Protein AF-A0A9E4ZP15-F1 (afdb_monomer_lite)

Foldseek 3Di:
DDDPPPPPLDQWDWDWDQDPVQKIKIKTAQPPHPDDLVQWDWFDPQQKIWIDRNPVGDTNDIGGDPAGFDRVDWDWDDDPRIIIIITGGDD

Radius of gyration: 14.5 Å; chains: 1; bounding box: 39×28×44 Å

Secondary structure (DSSP, 8-state):
---------PPPPEEEEE-TTSEEEEEEE-TTS---GGGEEEEE-SSEEEEEETTTTEEEEEEE-SS-EEEEEEEEEEETTEEEEEEEE--

Sequence (91 aa):
MPIIVENNDEDPDVDIFLKNDGTVAVYVDLRGRELKYDNIRARTDGNKLYLFDSTKNYVIKVISLPTKVDSNYISLNVKYGILIILLKKVN

Structure (mmCIF, N/CA/C/O backbone):
data_AF-A0A9E4ZP15-F1
#
_entry.id   AF-A0A9E4ZP15-F1
#
loop_
_atom_site.group_PDB
_atom_site.id
_atom_site.type_symbol
_atom_site.label_atom_id
_atom_site.label_alt_id
_atom_site.label_comp_id
_atom_site.label_asym_id
_atom_site.label_entity_id
_atom_site.label_seq_id
_atom_site.pdbx_PDB_ins_code
_atom_site.Cartn_x
_atom_site.Cartn_y
_atom_site.Cartn_z
_atom_site.occupancy
_atom_site.B_iso_or_equiv
_atom_site.auth_seq_id
_atom_site.auth_comp_id
_atom_site.auth_asym_id
_atom_site.auth_atom_id
_atom_site.pdbx_PDB_model_num
ATOM 1 N N . MET A 1 1 ? 21.770 21.669 -28.985 1.00 50.31 1 MET A N 1
ATOM 2 C CA . MET A 1 1 ? 21.651 21.213 -27.584 1.00 50.31 1 MET A CA 1
ATOM 3 C C . MET A 1 1 ? 20.391 20.371 -27.503 1.00 50.31 1 MET A C 1
ATOM 5 O O . MET A 1 1 ? 19.367 20.874 -27.953 1.00 50.31 1 MET A O 1
ATOM 9 N N . PRO A 1 2 ? 20.439 19.104 -27.066 1.00 50.03 2 PRO A N 1
ATOM 10 C CA . PRO A 1 2 ? 19.214 18.344 -26.866 1.00 50.03 2 PRO A CA 1
ATOM 11 C C . PRO A 1 2 ? 18.456 18.927 -25.670 1.00 50.03 2 PRO A C 1
ATOM 13 O O . PRO A 1 2 ? 19.052 19.229 -24.637 1.00 50.03 2 PRO A O 1
ATOM 16 N N . ILE A 1 3 ? 17.152 19.116 -25.841 1.00 53.53 3 ILE A N 1
ATOM 17 C CA . ILE A 1 3 ? 16.233 19.443 -24.754 1.00 53.53 3 ILE A CA 1
ATOM 18 C C . ILE A 1 3 ? 16.107 18.168 -23.921 1.00 53.53 3 ILE A C 1
ATOM 20 O O . ILE A 1 3 ? 15.599 17.160 -24.411 1.00 53.53 3 ILE A O 1
ATOM 24 N N . ILE A 1 4 ? 16.619 18.192 -22.692 1.00 55.91 4 ILE A N 1
ATOM 25 C CA . ILE A 1 4 ? 16.311 17.163 -21.702 1.00 55.91 4 ILE A CA 1
ATOM 26 C C . ILE A 1 4 ? 14.872 17.441 -21.278 1.00 55.91 4 ILE A C 1
ATOM 28 O O . ILE A 1 4 ? 14.602 18.414 -20.580 1.00 55.91 4 ILE A O 1
ATOM 32 N N . VAL A 1 5 ? 13.939 16.632 -21.773 1.00 51.88 5 VAL A N 1
ATOM 33 C CA . VAL A 1 5 ? 12.599 16.567 -21.195 1.00 51.88 5 VAL A CA 1
ATOM 34 C C . VAL A 1 5 ? 12.776 15.794 -19.895 1.00 51.88 5 VAL A C 1
ATOM 36 O O . VAL A 1 5 ? 12.888 14.570 -19.910 1.00 51.88 5 VAL A O 1
ATOM 39 N N . GLU A 1 6 ? 12.902 16.504 -18.774 1.00 46.12 6 GLU A N 1
ATOM 40 C CA . GLU A 1 6 ? 12.676 15.884 -17.474 1.00 46.12 6 GLU A CA 1
ATOM 41 C C . GLU A 1 6 ? 11.234 15.376 -17.504 1.00 46.12 6 GLU A C 1
ATOM 43 O O . GLU A 1 6 ? 10.289 16.164 -17.545 1.00 46.12 6 GLU A O 1
ATOM 48 N N . ASN A 1 7 ? 11.059 14.054 -17.584 1.00 49.47 7 ASN A N 1
ATOM 49 C CA . ASN A 1 7 ? 9.779 13.442 -17.267 1.00 49.47 7 ASN A CA 1
ATOM 50 C C . ASN A 1 7 ? 9.493 13.845 -15.821 1.00 49.47 7 ASN A C 1
ATOM 52 O O . ASN A 1 7 ? 10.063 13.268 -14.896 1.00 49.47 7 ASN A O 1
ATOM 56 N N . ASN A 1 8 ? 8.672 14.879 -15.640 1.00 49.16 8 ASN A N 1
ATOM 57 C CA . ASN A 1 8 ? 8.027 15.154 -14.371 1.00 49.16 8 ASN A CA 1
ATOM 58 C C . ASN A 1 8 ? 7.255 13.881 -14.036 1.00 49.16 8 ASN A C 1
ATOM 60 O O . ASN A 1 8 ? 6.206 13.622 -14.619 1.00 49.16 8 ASN A O 1
ATOM 64 N N . ASP A 1 9 ? 7.838 13.039 -13.186 1.00 64.81 9 ASP A N 1
ATOM 65 C CA . ASP A 1 9 ? 7.201 11.845 -12.648 1.00 64.81 9 ASP A CA 1
ATOM 66 C C . ASP A 1 9 ? 6.062 12.383 -11.771 1.00 64.81 9 ASP A C 1
ATOM 68 O O . ASP A 1 9 ? 6.265 12.702 -10.600 1.00 64.81 9 ASP A O 1
ATOM 72 N N . GLU A 1 10 ? 4.903 12.647 -12.390 1.00 72.00 10 GLU A N 1
ATOM 73 C CA . GLU A 1 10 ? 3.736 13.242 -11.734 1.00 72.00 10 GLU A CA 1
ATOM 74 C C . GLU A 1 10 ? 3.426 12.453 -10.465 1.00 72.00 10 GLU A C 1
ATOM 76 O O . GLU A 1 10 ? 3.721 11.271 -10.379 1.00 72.00 10 GLU A O 1
ATOM 81 N N . ASP A 1 11 ? 2.855 13.058 -9.440 1.00 86.44 11 ASP A N 1
ATOM 82 C CA . ASP A 1 11 ? 2.539 12.322 -8.217 1.00 86.44 11 ASP A CA 1
ATOM 83 C C . ASP A 1 11 ? 1.412 11.298 -8.507 1.00 86.44 11 ASP A C 1
ATOM 85 O O . ASP A 1 11 ? 0.400 11.700 -9.077 1.00 86.44 11 ASP A O 1
ATOM 89 N N . PRO A 1 12 ? 1.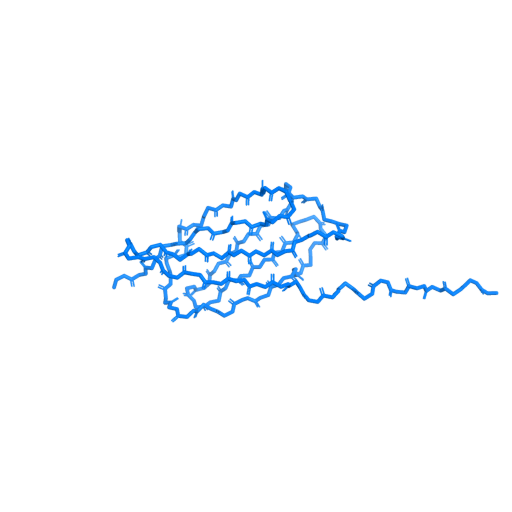540 9.984 -8.209 1.00 92.62 12 PRO A N 1
ATOM 90 C CA . PRO A 1 12 ? 0.522 9.018 -8.625 1.00 92.62 12 PRO A CA 1
ATOM 91 C C . PRO A 1 12 ? -0.827 9.263 -7.957 1.00 92.62 12 PRO A C 1
ATOM 93 O O . PRO A 1 12 ? -0.892 9.600 -6.766 1.00 92.62 12 PRO A O 1
ATOM 96 N N . ASP A 1 13 ? -1.886 9.023 -8.730 1.00 95.12 13 ASP A N 1
ATOM 97 C CA . ASP A 1 13 ? -3.266 9.048 -8.261 1.00 95.12 13 ASP A CA 1
ATOM 98 C C . ASP A 1 13 ? -3.521 7.910 -7.274 1.00 95.12 13 ASP A C 1
ATOM 100 O O . ASP A 1 13 ? -3.006 6.793 -7.421 1.00 95.12 13 ASP A O 1
ATOM 104 N N . VAL A 1 14 ? -4.313 8.213 -6.243 1.00 97.62 14 VAL A N 1
ATOM 105 C CA . VAL A 1 14 ? -4.590 7.300 -5.136 1.00 97.62 14 VAL A CA 1
ATOM 106 C C . VAL A 1 14 ? -6.066 7.317 -4.776 1.00 97.62 14 VAL A C 1
ATOM 108 O O . VAL A 1 14 ? -6.596 8.358 -4.396 1.00 97.62 14 VAL A O 1
ATOM 111 N N . ASP A 1 15 ? -6.672 6.132 -4.753 1.00 98.19 15 ASP A N 1
ATOM 112 C CA . ASP A 1 15 ? -7.996 5.909 -4.177 1.00 98.19 15 ASP A CA 1
ATOM 113 C C . ASP A 1 15 ? -7.895 5.068 -2.900 1.00 98.19 15 ASP A C 1
ATOM 115 O O . ASP A 1 15 ? -7.156 4.081 -2.840 1.00 98.19 15 ASP A O 1
ATOM 119 N N . ILE A 1 16 ? -8.666 5.431 -1.871 1.00 98.25 16 ILE A N 1
ATOM 120 C CA . ILE A 1 16 ? -8.701 4.721 -0.586 1.00 98.25 16 ILE A CA 1
ATOM 121 C C . ILE A 1 16 ? -10.138 4.326 -0.256 1.00 98.25 16 ILE A C 1
ATOM 123 O O . ILE A 1 16 ? -11.024 5.174 -0.169 1.00 98.25 16 ILE A O 1
ATOM 127 N N . PHE A 1 17 ? -10.352 3.041 0.016 1.00 98.12 17 PHE A N 1
ATOM 128 C CA . PHE A 1 17 ? -11.645 2.488 0.404 1.00 98.12 17 PHE A CA 1
ATOM 129 C C . PHE A 1 17 ? -11.540 1.792 1.759 1.00 98.12 17 PHE A C 1
ATOM 131 O O . PHE A 1 17 ? -10.744 0.868 1.934 1.00 98.12 17 PHE A O 1
ATOM 138 N N . LEU A 1 18 ? -12.383 2.193 2.712 1.00 96.88 18 LEU A N 1
ATOM 139 C CA . LEU A 1 18 ? -12.602 1.426 3.938 1.00 96.88 18 LEU A CA 1
ATOM 140 C C . LEU A 1 18 ? -13.746 0.445 3.702 1.00 96.88 18 LEU A C 1
ATOM 142 O O . LEU A 1 18 ? -14.852 0.844 3.339 1.00 96.88 18 LEU A O 1
ATOM 146 N N . LYS A 1 19 ? -13.483 -0.838 3.924 1.00 95.00 19 LYS A N 1
ATOM 147 C CA . LYS A 1 19 ? -14.483 -1.899 3.842 1.00 95.00 19 LYS A CA 1
ATOM 148 C C . LYS A 1 19 ? -15.085 -2.171 5.219 1.00 95.00 19 LYS A C 1
ATOM 150 O O . LYS A 1 19 ? -14.444 -1.973 6.251 1.00 95.00 19 LYS A O 1
ATOM 155 N N . ASN A 1 20 ? -16.311 -2.690 5.226 1.00 94.12 20 ASN A N 1
ATOM 156 C CA . ASN A 1 20 ? -17.046 -3.004 6.457 1.00 94.12 20 ASN A CA 1
ATOM 157 C C . ASN A 1 20 ? -16.380 -4.101 7.307 1.00 94.12 20 ASN A C 1
ATOM 159 O O . ASN A 1 20 ? -16.633 -4.181 8.503 1.00 94.12 20 ASN A O 1
ATOM 163 N N . ASP A 1 21 ? -15.522 -4.929 6.709 1.00 94.69 21 ASP A N 1
ATOM 164 C CA . ASP A 1 21 ? -14.764 -5.986 7.390 1.00 94.69 21 ASP A CA 1
ATOM 165 C C . ASP A 1 21 ? -13.489 -5.477 8.097 1.00 94.69 21 ASP A C 1
ATOM 167 O O . ASP A 1 21 ? -12.712 -6.269 8.630 1.00 94.69 21 ASP A O 1
ATOM 171 N N . GLY A 1 22 ? -13.259 -4.159 8.105 1.00 94.94 22 GLY A N 1
ATOM 172 C CA . GLY A 1 22 ? -12.067 -3.543 8.685 1.00 94.94 22 GLY A CA 1
ATOM 173 C C . GLY A 1 22 ? -10.860 -3.514 7.744 1.00 94.94 22 GLY A C 1
ATOM 174 O O . GLY A 1 22 ? -9.787 -3.070 8.152 1.00 94.94 22 GLY A O 1
ATOM 175 N N . THR A 1 23 ? -11.002 -3.944 6.490 1.00 97.38 23 THR A N 1
ATOM 176 C CA . THR A 1 23 ? -9.947 -3.805 5.480 1.00 97.38 23 THR A CA 1
ATOM 177 C C . THR A 1 23 ? -9.883 -2.368 4.970 1.00 97.38 23 THR A C 1
ATOM 179 O O . THR A 1 23 ? -10.903 -1.776 4.617 1.00 97.38 23 THR A O 1
ATOM 182 N N . VAL A 1 24 ? -8.675 -1.821 4.851 1.00 98.19 24 VAL A N 1
ATOM 183 C CA . VAL A 1 24 ? -8.415 -0.575 4.119 1.00 98.19 24 VAL A CA 1
ATOM 184 C C . VAL A 1 24 ? -7.718 -0.947 2.815 1.00 98.19 24 VAL A C 1
ATOM 186 O O . VAL A 1 24 ? -6.622 -1.502 2.834 1.00 98.19 24 VAL A O 1
ATOM 189 N N . ALA A 1 25 ? -8.372 -0.688 1.686 1.00 98.25 25 ALA A N 1
ATOM 190 C CA . ALA A 1 25 ? -7.826 -0.938 0.359 1.00 98.25 25 ALA A CA 1
ATOM 191 C C . ALA A 1 25 ? -7.349 0.378 -0.257 1.00 98.25 25 ALA A C 1
ATOM 193 O O . ALA A 1 25 ? -8.126 1.323 -0.371 1.00 98.25 25 ALA A O 1
ATOM 194 N N . VAL A 1 26 ? -6.081 0.426 -0.651 1.00 98.44 26 VAL A N 1
ATOM 195 C CA . VAL A 1 26 ? -5.460 1.565 -1.328 1.00 98.44 26 VAL A CA 1
ATOM 196 C C . VAL A 1 26 ? -5.106 1.138 -2.745 1.00 98.44 26 VAL A C 1
ATOM 198 O O . VAL A 1 26 ? -4.462 0.106 -2.939 1.00 98.44 26 VAL A O 1
ATOM 201 N N . TYR A 1 27 ? -5.529 1.923 -3.726 1.00 98.31 27 TYR A N 1
ATOM 202 C CA . TYR A 1 27 ? -5.237 1.718 -5.138 1.00 98.31 27 TYR A CA 1
ATOM 203 C C . TYR A 1 27 ? -4.353 2.863 -5.605 1.00 98.31 27 TYR A C 1
ATOM 205 O O . TYR A 1 27 ? -4.689 4.018 -5.372 1.00 98.31 27 TYR A O 1
ATOM 213 N N . VAL A 1 28 ? -3.223 2.541 -6.227 1.00 97.69 28 VAL A N 1
ATOM 214 C CA . VAL A 1 28 ? -2.260 3.527 -6.725 1.00 97.69 28 VAL A CA 1
ATOM 215 C C . VAL A 1 28 ? -2.046 3.292 -8.212 1.00 97.69 28 VAL A C 1
ATOM 217 O O . VAL A 1 28 ? -1.675 2.181 -8.608 1.00 97.69 28 VAL A O 1
ATOM 220 N N . ASP A 1 29 ? -2.269 4.318 -9.031 1.00 96.25 29 ASP A N 1
ATOM 221 C CA . ASP A 1 29 ? -2.016 4.230 -10.468 1.00 96.25 29 ASP A CA 1
ATOM 222 C C . ASP A 1 29 ?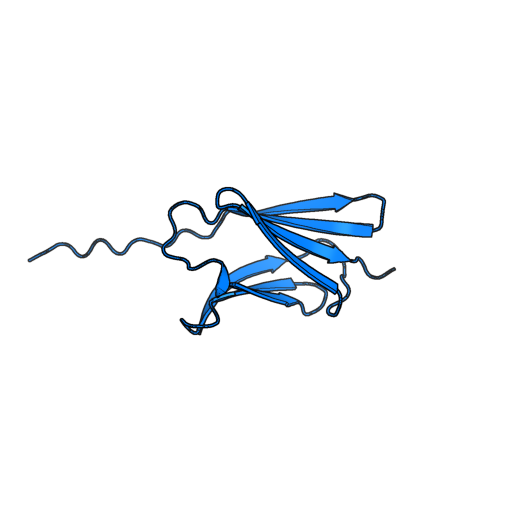 -0.529 4.431 -10.777 1.00 96.25 29 ASP A C 1
ATOM 224 O O . ASP A 1 29 ? 0.044 5.506 -10.581 1.00 96.25 29 ASP A O 1
ATOM 228 N N . LEU A 1 30 ? 0.112 3.367 -11.257 1.00 94.19 30 LEU A N 1
ATOM 229 C CA . LEU A 1 30 ? 1.526 3.358 -11.626 1.00 94.19 30 LEU A CA 1
ATOM 230 C C . LEU A 1 30 ? 1.732 3.207 -13.138 1.00 94.19 30 LEU A C 1
ATOM 232 O O . LEU A 1 30 ? 2.845 2.910 -13.582 1.00 94.19 30 LEU A O 1
ATOM 236 N N . ARG A 1 31 ? 0.676 3.356 -13.945 1.00 92.12 31 ARG A N 1
ATOM 237 C CA . ARG A 1 31 ? 0.779 3.280 -15.407 1.00 92.12 31 ARG A CA 1
ATOM 238 C C . ARG A 1 31 ? 1.625 4.435 -15.942 1.00 92.12 31 ARG A C 1
ATOM 240 O O . ARG A 1 31 ? 1.627 5.529 -15.395 1.00 92.12 31 ARG A O 1
ATOM 247 N N . GLY A 1 32 ? 2.372 4.167 -17.014 1.00 86.81 32 GLY A N 1
ATOM 248 C CA . GLY A 1 32 ? 3.254 5.156 -17.644 1.00 86.81 32 GLY A CA 1
ATOM 249 C C . GLY A 1 32 ? 4.566 5.430 -16.899 1.00 86.81 32 GLY A C 1
ATOM 250 O O . GLY A 1 32 ? 5.381 6.194 -17.403 1.00 86.81 32 GLY A O 1
ATOM 251 N N . ARG A 1 33 ? 4.806 4.791 -15.746 1.00 86.12 33 ARG A N 1
ATOM 252 C CA . ARG A 1 33 ? 6.022 4.989 -14.944 1.00 86.12 33 ARG A CA 1
ATOM 253 C C . ARG A 1 33 ? 7.084 3.940 -15.227 1.00 86.12 33 ARG A C 1
ATOM 255 O O . ARG A 1 33 ? 6.780 2.757 -15.384 1.00 86.12 33 ARG A O 1
ATOM 262 N N . GLU A 1 34 ? 8.350 4.346 -15.167 1.00 85.12 34 GLU A N 1
ATOM 263 C CA . GLU A 1 34 ? 9.508 3.447 -15.273 1.00 85.12 34 GLU A CA 1
ATOM 264 C C . GLU A 1 34 ? 9.821 2.733 -13.941 1.00 85.12 34 GLU A C 1
ATOM 266 O O . GLU A 1 34 ? 10.911 2.844 -13.360 1.00 85.12 34 GLU A O 1
ATOM 271 N N . LEU A 1 35 ? 8.833 1.982 -13.453 1.00 85.81 35 LEU A N 1
ATOM 272 C CA . LEU A 1 35 ? 8.879 1.211 -12.214 1.00 85.81 35 LEU A CA 1
ATOM 273 C C . LEU A 1 35 ? 8.923 -0.291 -12.496 1.00 85.81 35 LEU A C 1
ATOM 275 O O . LEU A 1 35 ? 8.175 -0.813 -13.320 1.00 85.81 35 LEU A O 1
ATOM 279 N N . LYS A 1 36 ? 9.760 -1.014 -11.747 1.00 90.94 36 LYS A N 1
ATOM 280 C CA . LYS A 1 36 ? 9.706 -2.480 -11.694 1.00 90.94 36 LYS A CA 1
ATOM 281 C C . LYS A 1 36 ? 8.845 -2.887 -10.508 1.00 90.94 36 LYS A C 1
ATOM 283 O O . LYS A 1 36 ? 9.255 -2.706 -9.365 1.00 90.94 36 LYS A O 1
ATOM 288 N N . TYR A 1 37 ? 7.668 -3.446 -10.771 1.00 90.56 37 TYR A N 1
ATOM 289 C CA . TYR A 1 37 ? 6.683 -3.757 -9.730 1.00 90.56 37 TYR A CA 1
ATOM 290 C C . TYR A 1 37 ? 7.219 -4.671 -8.620 1.00 90.56 37 TYR A C 1
ATOM 292 O O . TYR A 1 37 ? 6.921 -4.445 -7.450 1.00 90.56 37 TYR A O 1
ATOM 300 N N . ASP A 1 38 ? 8.097 -5.618 -8.953 1.00 92.56 38 ASP A N 1
ATOM 301 C CA . ASP A 1 38 ? 8.720 -6.525 -7.978 1.00 92.56 38 ASP A CA 1
ATOM 302 C C . ASP A 1 38 ? 9.646 -5.819 -6.974 1.00 92.56 38 ASP A C 1
ATOM 304 O O . ASP A 1 38 ? 9.947 -6.372 -5.912 1.00 92.56 38 ASP A O 1
ATOM 308 N N . ASN A 1 39 ? 10.076 -4.592 -7.276 1.00 93.81 39 ASN A N 1
ATOM 309 C CA . ASN A 1 39 ? 10.925 -3.769 -6.412 1.00 93.81 39 ASN A CA 1
ATOM 310 C C . ASN A 1 39 ? 10.115 -2.829 -5.517 1.00 93.81 39 ASN A C 1
ATOM 312 O O . ASN A 1 39 ? 10.673 -2.173 -4.637 1.00 93.81 39 ASN A O 1
ATOM 316 N N . ILE A 1 40 ? 8.803 -2.754 -5.727 1.00 94.69 40 ILE A N 1
ATOM 317 C CA . ILE A 1 40 ? 7.943 -1.882 -4.947 1.00 94.69 40 ILE A CA 1
ATOM 318 C C . ILE A 1 40 ? 7.737 -2.492 -3.566 1.00 94.69 40 ILE A C 1
ATOM 320 O O . ILE A 1 40 ? 7.423 -3.676 -3.401 1.00 94.69 40 ILE A O 1
ATOM 324 N N . ARG A 1 41 ? 7.925 -1.665 -2.546 1.00 95.62 41 ARG A N 1
ATOM 325 C CA . ARG A 1 41 ? 7.724 -2.023 -1.148 1.00 95.62 41 ARG A CA 1
ATOM 326 C C . ARG A 1 41 ? 6.852 -0.976 -0.485 1.00 95.62 41 ARG A C 1
ATOM 328 O O . ARG A 1 41 ? 6.897 0.201 -0.837 1.00 95.62 41 ARG A O 1
ATOM 335 N N . ALA A 1 42 ? 6.079 -1.423 0.497 1.00 96.75 42 ALA A N 1
ATOM 336 C CA . ALA A 1 42 ? 5.267 -0.547 1.318 1.00 96.75 42 ALA A CA 1
ATOM 337 C C . ALA A 1 42 ? 5.577 -0.748 2.801 1.00 96.75 42 ALA A C 1
ATOM 339 O O . ALA A 1 42 ? 5.867 -1.858 3.251 1.00 96.75 42 ALA A O 1
ATOM 340 N N . ARG A 1 43 ? 5.523 0.346 3.557 1.00 96.62 43 ARG A N 1
ATOM 341 C CA . ARG A 1 43 ? 5.617 0.374 5.022 1.00 96.62 43 ARG A CA 1
ATOM 342 C C . ARG A 1 43 ? 4.575 1.337 5.563 1.00 96.62 43 ARG A C 1
ATOM 344 O O . ARG A 1 43 ? 4.200 2.277 4.872 1.00 96.62 43 ARG A O 1
ATOM 351 N N . THR A 1 44 ? 4.134 1.148 6.798 1.00 97.12 44 THR A N 1
ATOM 352 C CA . THR A 1 44 ? 3.227 2.093 7.456 1.00 97.12 44 THR A CA 1
ATOM 353 C C . THR A 1 44 ? 3.636 2.326 8.902 1.00 97.12 44 THR A C 1
ATOM 355 O O . THR A 1 44 ? 4.143 1.419 9.558 1.00 97.12 44 THR A O 1
ATOM 358 N N . ASP A 1 45 ? 3.412 3.547 9.386 1.00 96.50 45 ASP A N 1
ATOM 359 C CA . ASP A 1 45 ? 3.499 3.909 10.809 1.00 96.50 45 ASP A CA 1
ATOM 360 C C .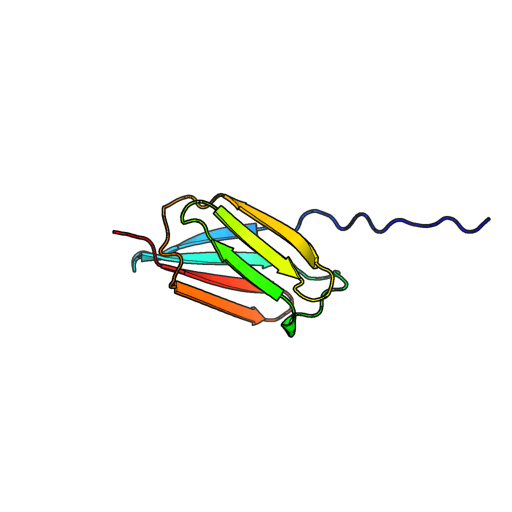 ASP A 1 45 ? 2.133 3.801 11.525 1.00 96.50 45 ASP A C 1
ATOM 362 O O . ASP A 1 45 ? 1.981 4.209 12.676 1.00 96.50 45 ASP A O 1
ATOM 366 N N . GLY A 1 46 ? 1.127 3.263 10.831 1.00 96.12 46 GLY A N 1
ATOM 367 C CA . GLY A 1 46 ? -0.255 3.156 11.280 1.00 96.12 46 GLY A CA 1
ATOM 368 C C . GLY A 1 46 ? -1.154 4.294 10.796 1.00 96.12 46 GLY A C 1
ATOM 369 O O . GLY A 1 46 ? -2.343 4.056 10.632 1.00 96.12 46 GLY A O 1
ATOM 370 N N . ASN A 1 47 ? -0.628 5.489 10.511 1.00 97.50 47 ASN A N 1
ATOM 371 C CA . ASN A 1 47 ? -1.418 6.633 10.022 1.00 97.50 47 ASN A CA 1
ATOM 372 C C . ASN A 1 47 ? -1.037 7.060 8.601 1.00 97.50 47 ASN A C 1
ATOM 374 O O . ASN A 1 47 ? -1.818 7.718 7.917 1.00 97.50 47 ASN A O 1
ATOM 378 N N . LYS A 1 48 ? 0.166 6.714 8.151 1.00 98.06 48 LYS A N 1
ATOM 379 C CA . LYS A 1 48 ? 0.665 6.973 6.804 1.00 98.06 48 LYS A CA 1
ATOM 380 C C . LYS A 1 48 ? 1.184 5.691 6.184 1.00 98.06 48 LYS A C 1
ATOM 382 O O . LYS A 1 48 ? 1.776 4.854 6.864 1.00 98.06 48 LYS A O 1
ATOM 387 N N . LEU A 1 49 ? 0.983 5.553 4.884 1.00 98.12 49 LEU A N 1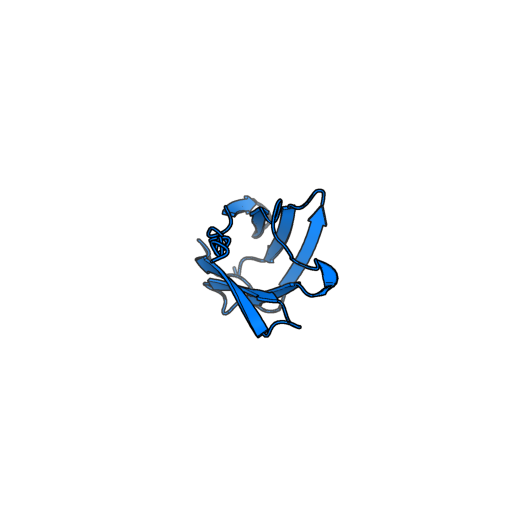
ATOM 388 C CA . LEU A 1 49 ? 1.528 4.489 4.058 1.00 98.12 49 LEU A CA 1
ATOM 389 C C . LEU A 1 49 ? 2.623 5.075 3.165 1.00 98.12 49 LEU A C 1
ATOM 391 O O . LEU A 1 49 ? 2.399 6.035 2.433 1.00 98.12 49 LEU A O 1
ATOM 395 N N . TYR A 1 50 ? 3.808 4.491 3.242 1.00 97.12 50 TYR A N 1
ATOM 396 C CA . TYR A 1 50 ? 4.993 4.883 2.493 1.00 97.12 50 TYR A CA 1
ATOM 397 C C . TYR A 1 50 ? 5.231 3.850 1.403 1.00 97.12 50 TYR A C 1
ATOM 399 O O . TYR A 1 50 ? 5.428 2.672 1.711 1.00 97.12 50 TYR A O 1
ATOM 407 N N . LEU A 1 51 ? 5.230 4.293 0.151 1.00 96.50 51 LEU A N 1
ATOM 408 C CA . LEU A 1 51 ? 5.526 3.481 -1.019 1.00 96.50 51 LEU A CA 1
ATOM 409 C C . LEU A 1 51 ? 6.897 3.863 -1.568 1.00 96.50 51 LEU A C 1
ATOM 411 O O . LEU A 1 51 ? 7.164 5.044 -1.784 1.00 96.50 51 LEU A O 1
ATOM 415 N N . PHE A 1 52 ? 7.769 2.888 -1.800 1.00 94.06 52 PHE A N 1
ATOM 416 C CA . PHE A 1 52 ? 9.133 3.144 -2.262 1.00 94.06 52 PHE A CA 1
ATOM 417 C C . PHE A 1 52 ? 9.649 2.028 -3.171 1.00 94.06 52 PHE A C 1
ATOM 419 O O . PHE A 1 52 ? 9.235 0.872 -3.058 1.00 94.06 52 PHE A O 1
ATOM 426 N N . ASP A 1 53 ? 10.571 2.385 -4.065 1.00 92.88 53 ASP A N 1
ATOM 427 C CA . ASP A 1 53 ? 11.342 1.430 -4.863 1.00 92.88 53 ASP A CA 1
ATOM 428 C C . ASP A 1 53 ? 12.603 1.047 -4.080 1.00 92.88 53 ASP A C 1
ATOM 430 O O . ASP A 1 53 ? 13.465 1.886 -3.802 1.00 92.88 53 ASP A O 1
ATOM 434 N N . SER A 1 54 ? 12.728 -0.231 -3.718 1.00 90.62 54 SER A N 1
ATOM 435 C CA . SER A 1 54 ? 13.845 -0.709 -2.896 1.00 90.62 54 SER A CA 1
ATOM 436 C C . SER A 1 54 ? 15.193 -0.763 -3.618 1.00 90.62 54 SER A C 1
ATOM 438 O O . SER A 1 54 ? 16.209 -0.992 -2.972 1.00 90.62 54 SER A O 1
ATOM 440 N N . THR A 1 55 ? 15.220 -0.624 -4.943 1.00 89.12 55 THR A N 1
ATOM 441 C CA . THR A 1 55 ? 16.454 -0.678 -5.747 1.00 89.12 55 THR A CA 1
ATOM 442 C C . THR A 1 55 ? 16.988 0.701 -6.086 1.00 89.12 55 THR A C 1
ATOM 444 O O . THR A 1 55 ? 18.195 0.922 -6.062 1.00 89.12 55 THR A O 1
ATOM 447 N N . LYS A 1 56 ? 16.084 1.639 -6.367 1.00 83.56 56 LYS A N 1
ATOM 448 C CA . LYS A 1 56 ? 16.419 3.031 -6.672 1.00 83.56 56 LYS A CA 1
ATOM 449 C C . LYS A 1 56 ? 16.480 3.913 -5.412 1.00 83.56 56 LYS A C 1
ATOM 451 O O . LYS A 1 56 ? 16.862 5.071 -5.517 1.00 83.56 56 LYS A O 1
ATOM 456 N N . ASN A 1 57 ? 16.130 3.377 -4.234 1.00 77.94 57 ASN A N 1
ATOM 457 C CA . ASN A 1 57 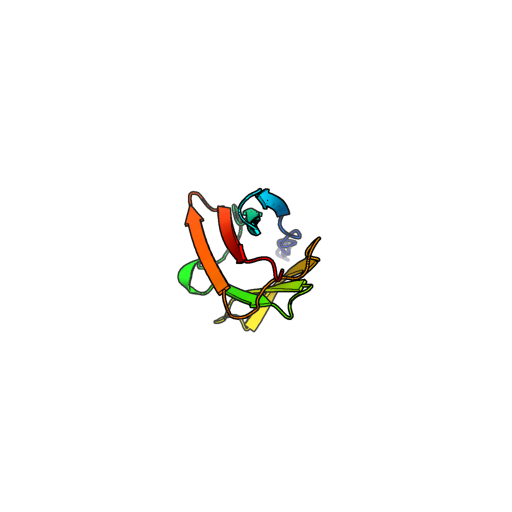? 16.122 4.082 -2.943 1.00 77.94 57 ASN A CA 1
ATOM 458 C C . ASN A 1 57 ? 15.355 5.417 -2.976 1.00 77.94 57 ASN A C 1
ATOM 460 O O . ASN A 1 57 ? 15.762 6.386 -2.337 1.00 77.94 57 ASN A O 1
ATOM 464 N N . TYR A 1 58 ? 14.235 5.470 -3.701 1.00 85.25 58 TYR A N 1
ATOM 465 C CA . TYR A 1 58 ? 13.383 6.658 -3.763 1.00 85.25 58 TYR A CA 1
ATOM 466 C C . TYR A 1 58 ? 11.959 6.356 -3.303 1.00 85.25 58 TYR A C 1
ATOM 468 O O . TYR A 1 58 ? 11.452 5.236 -3.436 1.00 85.25 58 TYR A O 1
ATOM 476 N N . VAL A 1 59 ? 11.322 7.381 -2.739 1.00 90.94 59 VAL A N 1
ATOM 477 C CA . VAL A 1 59 ? 9.924 7.340 -2.311 1.00 90.94 59 VAL A CA 1
ATOM 478 C C . VAL A 1 59 ? 9.045 7.602 -3.526 1.00 90.94 59 VAL A C 1
ATOM 480 O O . VAL A 1 59 ? 9.163 8.643 -4.159 1.00 90.94 59 VAL A O 1
ATOM 483 N N . ILE A 1 60 ? 8.162 6.655 -3.827 1.00 93.44 60 ILE A N 1
ATOM 484 C CA . ILE A 1 60 ? 7.177 6.758 -4.907 1.00 93.44 60 ILE A CA 1
ATOM 485 C C . ILE A 1 60 ? 6.006 7.632 -4.448 1.00 93.44 60 ILE A C 1
ATOM 487 O O . ILE A 1 60 ? 5.540 8.483 -5.193 1.00 93.44 60 ILE A O 1
ATOM 491 N N . LYS A 1 61 ? 5.511 7.407 -3.222 1.00 94.19 61 LYS A N 1
ATOM 492 C CA . LYS A 1 61 ? 4.358 8.125 -2.663 1.00 94.19 61 LYS A CA 1
ATOM 493 C C . LYS A 1 61 ? 4.322 8.017 -1.142 1.00 94.19 61 LYS A C 1
ATOM 495 O O . LYS A 1 61 ? 4.673 6.980 -0.577 1.00 94.19 61 LYS A O 1
ATOM 500 N N . VAL A 1 62 ? 3.813 9.054 -0.483 1.00 96.75 62 VAL A N 1
ATOM 501 C CA . VAL A 1 62 ? 3.362 8.989 0.915 1.00 96.75 62 VAL A CA 1
ATOM 502 C C . VAL A 1 62 ? 1.867 9.281 0.955 1.00 96.75 62 VAL A C 1
ATOM 504 O O . VAL A 1 62 ? 1.414 10.292 0.427 1.00 96.75 62 VAL A O 1
ATOM 507 N N . ILE A 1 63 ? 1.098 8.386 1.567 1.00 98.00 63 ILE A N 1
ATOM 508 C CA . ILE A 1 63 ? -0.366 8.408 1.562 1.00 98.00 63 ILE A CA 1
ATOM 509 C C . ILE A 1 63 ? -0.844 8.531 3.004 1.00 98.00 63 ILE A C 1
ATOM 511 O O . ILE A 1 63 ? -0.558 7.663 3.829 1.00 98.00 63 ILE A O 1
ATOM 515 N N . SER A 1 64 ? -1.576 9.596 3.319 1.00 97.81 64 SER A N 1
ATOM 516 C CA . SER A 1 64 ? -2.259 9.720 4.610 1.00 97.81 64 SER A CA 1
ATOM 517 C C . SER A 1 64 ? -3.453 8.771 4.649 1.00 97.81 64 SER A C 1
ATOM 519 O O . SER A 1 64 ? -4.296 8.791 3.753 1.00 97.81 64 SER A O 1
ATOM 521 N N . LEU A 1 65 ? -3.528 7.938 5.683 1.00 97.56 65 LEU A N 1
ATOM 522 C CA . LEU A 1 65 ? -4.615 6.988 5.860 1.00 97.56 65 LEU A CA 1
ATOM 523 C C . LEU A 1 65 ? -5.747 7.639 6.670 1.00 97.56 65 LEU A C 1
ATOM 525 O O . LEU A 1 65 ? -5.488 8.317 7.664 1.00 97.56 65 LEU A O 1
ATOM 529 N N . PRO A 1 66 ? -7.014 7.412 6.293 1.00 96.00 66 PRO A N 1
ATOM 530 C CA . PRO A 1 66 ? -8.172 7.979 6.989 1.00 96.00 66 PRO A CA 1
ATOM 531 C C . PRO A 1 66 ? -8.456 7.307 8.342 1.00 96.00 66 PRO A C 1
ATOM 533 O O . PRO A 1 66 ? -9.318 7.749 9.098 1.00 96.00 66 PRO A O 1
ATOM 536 N N . THR A 1 67 ? -7.778 6.201 8.647 1.00 96.56 67 THR A N 1
ATOM 537 C CA . THR A 1 67 ? -7.927 5.462 9.898 1.00 96.56 67 THR A CA 1
ATOM 538 C C . THR A 1 67 ? -6.623 4.764 10.253 1.00 96.56 67 THR A C 1
ATOM 540 O O . THR A 1 67 ? -5.791 4.519 9.377 1.00 96.56 67 THR A O 1
ATOM 543 N N . LYS A 1 68 ? -6.461 4.422 11.533 1.00 97.56 68 LYS A N 1
ATOM 544 C CA . LYS A 1 68 ? -5.272 3.727 12.012 1.00 97.56 68 LYS A CA 1
ATOM 545 C C . LYS A 1 68 ? -5.265 2.279 11.521 1.00 97.56 68 LYS A C 1
ATOM 547 O O . LYS A 1 68 ? -6.265 1.574 11.666 1.00 97.56 68 LYS A O 1
ATOM 552 N N . VAL A 1 69 ? -4.139 1.825 10.983 1.00 97.94 69 VAL A N 1
ATOM 553 C CA . VAL A 1 69 ? -3.942 0.453 10.486 1.00 97.94 69 VAL A CA 1
ATOM 554 C C . VAL A 1 69 ? -2.860 -0.291 11.267 1.00 97.94 69 VAL A C 1
ATOM 556 O O . VAL A 1 69 ? -2.011 0.320 11.917 1.00 97.94 69 VAL A O 1
ATOM 559 N N . ASP A 1 70 ? -2.909 -1.620 11.231 1.00 97.12 70 ASP A N 1
ATOM 560 C CA . ASP A 1 70 ? -1.897 -2.492 11.818 1.00 97.12 70 ASP A CA 1
ATOM 561 C C . ASP A 1 70 ? -0.698 -2.578 10.871 1.00 97.12 70 ASP A C 1
ATOM 563 O O . ASP A 1 70 ? -0.810 -3.045 9.735 1.00 97.12 70 ASP A O 1
ATOM 567 N N . SER A 1 71 ? 0.465 -2.140 11.348 1.00 94.75 71 SER A N 1
ATOM 568 C CA . SER A 1 71 ? 1.691 -2.098 10.556 1.00 94.75 71 SER A CA 1
ATOM 569 C C . SER A 1 71 ? 2.236 -3.469 10.167 1.00 94.75 71 SER A C 1
ATOM 571 O O . SER A 1 71 ? 3.075 -3.548 9.272 1.00 94.75 71 SER A O 1
ATOM 573 N N . ASN A 1 72 ? 1.770 -4.543 10.809 1.00 95.00 72 ASN A N 1
ATOM 574 C CA . ASN A 1 72 ? 2.185 -5.909 10.497 1.00 95.00 72 ASN A CA 1
ATOM 575 C C . ASN A 1 72 ? 1.345 -6.550 9.384 1.00 95.00 72 ASN A C 1
ATOM 577 O O . ASN A 1 72 ? 1.726 -7.596 8.862 1.00 95.00 72 ASN A O 1
ATOM 581 N N . TYR A 1 73 ? 0.220 -5.935 9.002 1.00 95.00 73 TYR A N 1
ATOM 582 C CA . TYR A 1 73 ? -0.669 -6.448 7.961 1.00 95.00 73 TYR A CA 1
ATOM 583 C C . TYR A 1 73 ? -0.660 -5.529 6.745 1.00 95.00 73 TYR A C 1
ATOM 585 O O . TYR A 1 73 ? -1.475 -4.614 6.627 1.00 95.00 73 TYR A O 1
ATOM 593 N N . ILE A 1 74 ? 0.249 -5.820 5.816 1.00 97.44 74 ILE A N 1
ATOM 594 C CA . ILE A 1 74 ? 0.315 -5.181 4.503 1.00 97.44 74 ILE A CA 1
ATOM 595 C C . ILE A 1 74 ? 0.390 -6.282 3.446 1.00 97.44 74 ILE A C 1
ATOM 597 O O . ILE A 1 74 ? 1.312 -7.095 3.452 1.00 97.44 74 ILE A O 1
ATOM 601 N N . SER A 1 75 ? -0.567 -6.301 2.525 1.00 97.44 75 SER A N 1
ATOM 602 C CA . SER A 1 75 ? -0.529 -7.154 1.337 1.00 97.44 75 SER A CA 1
ATOM 603 C C . SER A 1 75 ? -0.448 -6.283 0.092 1.00 97.44 75 SER A C 1
ATOM 605 O O . SER A 1 75 ? -1.174 -5.296 -0.013 1.00 97.44 75 SER A O 1
ATOM 607 N N . LEU A 1 76 ? 0.447 -6.631 -0.832 1.00 97.38 76 LEU A N 1
ATOM 608 C CA . LEU A 1 76 ? 0.649 -5.914 -2.086 1.00 97.38 76 LEU A CA 1
ATOM 609 C C . LEU A 1 76 ? 0.318 -6.843 -3.249 1.00 97.38 76 LEU A C 1
ATOM 611 O O . LEU A 1 76 ? 0.757 -7.993 -3.289 1.00 97.38 76 LEU A O 1
ATOM 615 N N . ASN A 1 77 ? -0.419 -6.324 -4.219 1.00 97.19 77 ASN A N 1
ATOM 616 C CA . ASN A 1 77 ? -0.682 -6.982 -5.487 1.00 97.19 77 ASN A CA 1
ATOM 617 C C . ASN A 1 77 ? -0.658 -5.938 -6.602 1.00 97.19 77 ASN A C 1
ATOM 619 O O . ASN A 1 77 ? -1.106 -4.817 -6.393 1.00 97.19 77 ASN A O 1
ATOM 623 N N . VAL A 1 78 ? -0.167 -6.292 -7.786 1.00 96.00 78 VAL A N 1
ATOM 624 C CA . VAL A 1 78 ? -0.231 -5.405 -8.951 1.00 96.00 78 VAL A CA 1
ATOM 625 C C . VAL A 1 78 ? -1.052 -6.066 -10.041 1.00 96.00 78 VAL A C 1
ATOM 627 O O . VAL A 1 78 ? -0.811 -7.218 -10.404 1.00 96.00 78 VAL A O 1
ATOM 630 N N . LYS A 1 79 ? -2.002 -5.314 -10.599 1.00 95.81 79 LYS A N 1
ATOM 631 C CA . LYS A 1 79 ? -2.827 -5.767 -11.716 1.00 95.81 79 LYS A CA 1
ATOM 632 C C . LYS A 1 79 ? -3.055 -4.624 -12.697 1.00 95.81 79 LYS A C 1
ATOM 634 O O . LYS A 1 79 ? -3.555 -3.572 -12.320 1.00 95.81 79 LYS A O 1
ATOM 639 N N . TYR A 1 80 ? -2.683 -4.839 -13.961 1.00 94.62 80 TYR A N 1
ATOM 640 C CA . TYR A 1 80 ? -2.835 -3.862 -15.052 1.00 94.62 80 TYR A CA 1
ATOM 641 C C . TYR A 1 80 ? -2.242 -2.471 -14.747 1.00 94.62 80 TYR A C 1
ATOM 643 O O . TYR A 1 80 ? -2.813 -1.449 -15.114 1.00 94.62 80 TYR A O 1
ATOM 651 N N . GLY A 1 81 ? -1.097 -2.439 -14.057 1.00 93.88 81 GLY A N 1
ATOM 652 C CA . GLY A 1 81 ? -0.409 -1.202 -13.673 1.00 93.88 81 GLY A CA 1
ATOM 653 C C . GLY A 1 81 ? -1.000 -0.479 -12.461 1.00 93.88 81 GLY A C 1
ATOM 654 O O . GLY A 1 81 ? -0.468 0.552 -12.066 1.00 93.88 81 GLY A O 1
ATOM 655 N N . ILE A 1 82 ? -2.046 -1.031 -11.840 1.00 97.00 82 ILE A N 1
ATOM 656 C CA . ILE A 1 82 ? -2.580 -0.546 -10.568 1.00 97.00 82 ILE A CA 1
ATOM 657 C C . ILE A 1 82 ? -1.979 -1.372 -9.439 1.00 97.00 82 ILE A C 1
ATOM 659 O O . ILE A 1 82 ? -2.117 -2.601 -9.412 1.00 97.00 82 ILE A O 1
ATOM 663 N N . LEU A 1 83 ? -1.325 -0.698 -8.500 1.00 97.69 83 LEU A N 1
ATOM 664 C CA . LEU A 1 83 ? -0.892 -1.307 -7.254 1.00 97.69 83 LEU A CA 1
ATOM 665 C C . LEU A 1 83 ? -2.051 -1.291 -6.260 1.00 97.69 83 LEU A C 1
ATOM 667 O O . LEU A 1 83 ? -2.588 -0.243 -5.918 1.00 97.69 83 LEU A O 1
ATOM 671 N N . ILE A 1 84 ? -2.401 -2.474 -5.782 1.00 98.31 84 ILE A N 1
ATOM 672 C CA . ILE A 1 84 ? -3.436 -2.727 -4.794 1.00 98.31 84 ILE A CA 1
ATOM 673 C C . ILE A 1 84 ? -2.732 -3.050 -3.481 1.00 98.31 84 ILE A C 1
ATOM 675 O O . ILE A 1 84 ? -1.978 -4.022 -3.394 1.00 98.31 84 ILE A O 1
ATOM 679 N N . ILE A 1 85 ? -2.987 -2.243 -2.459 1.00 98.44 85 ILE A N 1
ATOM 680 C CA . ILE A 1 85 ? -2.425 -2.410 -1.122 1.00 98.44 85 ILE A CA 1
ATOM 681 C C . ILE A 1 85 ? -3.583 -2.657 -0.166 1.00 98.44 85 ILE A C 1
ATOM 683 O O . ILE A 1 85 ? -4.482 -1.828 -0.037 1.00 98.44 85 ILE A O 1
ATOM 687 N N . LEU A 1 86 ? -3.575 -3.811 0.492 1.00 98.25 86 LEU A N 1
ATOM 688 C CA . LEU A 1 86 ? -4.569 -4.164 1.498 1.00 98.25 86 LEU A CA 1
ATOM 689 C C . LEU A 1 86 ? -3.938 -4.064 2.881 1.00 98.25 86 LEU A C 1
ATOM 691 O O .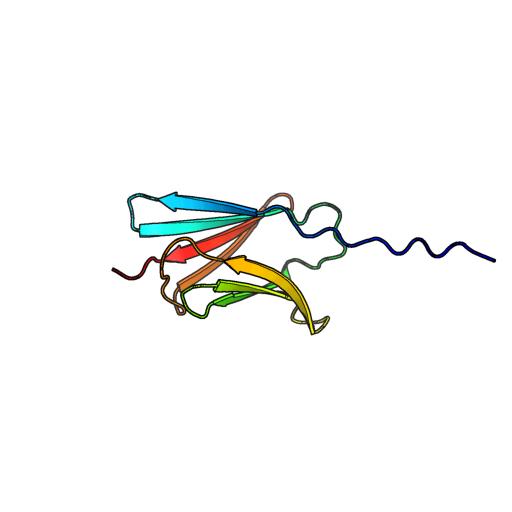 LEU A 1 86 ? -2.896 -4.666 3.147 1.00 98.25 86 LEU A O 1
ATOM 695 N N . LEU A 1 87 ? -4.597 -3.307 3.747 1.00 98.25 87 LEU A N 1
ATOM 696 C CA . LEU A 1 87 ? -4.221 -3.068 5.132 1.00 98.25 87 LEU A CA 1
ATOM 697 C C . LEU A 1 87 ? -5.373 -3.489 6.043 1.00 98.25 87 LEU A C 1
ATOM 699 O O . LEU A 1 87 ? -6.529 -3.557 5.615 1.00 98.25 87 LEU A O 1
ATOM 703 N N . LYS A 1 88 ? -5.075 -3.709 7.321 1.00 97.88 88 LYS A N 1
ATOM 704 C CA . LYS A 1 88 ? -6.088 -4.000 8.338 1.00 97.88 88 LYS A CA 1
ATOM 705 C C . LYS A 1 88 ? -6.216 -2.830 9.302 1.00 97.88 88 LYS A C 1
ATOM 707 O O . LYS A 1 88 ? -5.216 -2.394 9.861 1.00 97.88 88 LYS A O 1
ATOM 712 N N . LYS A 1 89 ? -7.429 -2.330 9.517 1.00 97.19 89 LYS A N 1
ATOM 713 C CA . LYS A 1 89 ? -7.720 -1.321 10.539 1.00 97.19 89 LYS A CA 1
ATOM 714 C C . LYS A 1 89 ? -7.416 -1.875 11.939 1.00 97.19 89 LYS A C 1
ATOM 716 O O . LYS A 1 89 ? -7.700 -3.038 12.224 1.00 97.19 89 LYS A O 1
ATOM 721 N N . VAL A 1 90 ? -6.869 -1.032 12.813 1.00 93.88 90 VAL A N 1
ATOM 722 C CA . VAL A 1 90 ? -6.779 -1.314 14.255 1.00 93.88 90 VAL A CA 1
ATOM 723 C C . VAL A 1 90 ? -8.134 -0.994 14.884 1.00 93.88 90 VAL A C 1
ATOM 725 O O . VAL A 1 90 ? -8.645 0.112 14.696 1.00 93.88 90 VAL A O 1
ATOM 728 N N . ASN A 1 91 ? -8.718 -1.971 15.581 1.00 74.69 91 ASN A N 1
ATOM 729 C CA . ASN A 1 91 ? -9.955 -1.784 16.345 1.00 74.69 91 ASN A CA 1
ATOM 730 C C . ASN A 1 91 ? -9.749 -0.840 17.528 1.00 74.69 91 ASN A C 1
ATOM 732 O O . ASN A 1 91 ? -8.702 -0.971 18.202 1.00 74.69 91 ASN A O 1
#

pLDDT: mean 90.13, std 13.56, range [46.12, 98.44]